Protein AF-A0A2W4Z469-F1 (afdb_monomer_lite)

Structure (mmCIF, N/CA/C/O backbone):
data_AF-A0A2W4Z469-F1
#
_entry.id   AF-A0A2W4Z469-F1
#
loop_
_atom_site.group_PDB
_atom_site.id
_atom_site.type_symbol
_atom_site.label_atom_id
_atom_site.label_alt_id
_atom_site.label_comp_id
_atom_site.label_asym_id
_atom_site.label_entity_id
_atom_site.label_seq_id
_atom_site.pdbx_PDB_ins_code
_atom_site.Cartn_x
_atom_site.Cartn_y
_atom_site.Cartn_z
_atom_site.occupancy
_atom_site.B_iso_or_equiv
_atom_site.auth_seq_id
_atom_site.auth_comp_id
_atom_site.auth_asym_id
_atom_site.auth_atom_id
_atom_site.pdbx_PDB_model_num
ATOM 1 N N . MET A 1 1 ? 14.671 1.475 -13.070 1.00 64.12 1 MET A N 1
ATOM 2 C CA . MET A 1 1 ? 14.473 0.565 -11.923 1.00 64.12 1 MET A CA 1
ATOM 3 C C . MET A 1 1 ? 15.063 -0.777 -12.319 1.00 64.12 1 MET A C 1
ATOM 5 O O . MET A 1 1 ? 14.828 -1.184 -13.448 1.00 64.12 1 MET A O 1
ATOM 9 N N . THR A 1 2 ? 15.893 -1.418 -11.496 1.00 77.75 2 THR A N 1
ATOM 10 C CA . THR A 1 2 ? 16.427 -2.749 -11.843 1.00 77.75 2 THR A CA 1
ATOM 11 C C . THR A 1 2 ? 15.374 -3.837 -11.593 1.00 77.75 2 THR A C 1
ATOM 13 O O . THR A 1 2 ? 14.418 -3.626 -10.846 1.00 77.75 2 THR A O 1
ATOM 16 N N . ARG A 1 3 ? 15.556 -5.040 -12.164 1.00 73.62 3 ARG A N 1
ATOM 17 C CA . ARG A 1 3 ? 14.696 -6.204 -11.851 1.00 73.62 3 ARG A CA 1
ATOM 18 C C . ARG A 1 3 ? 14.663 -6.517 -10.349 1.00 73.62 3 ARG A C 1
ATOM 20 O O . ARG A 1 3 ? 13.629 -6.937 -9.837 1.00 73.62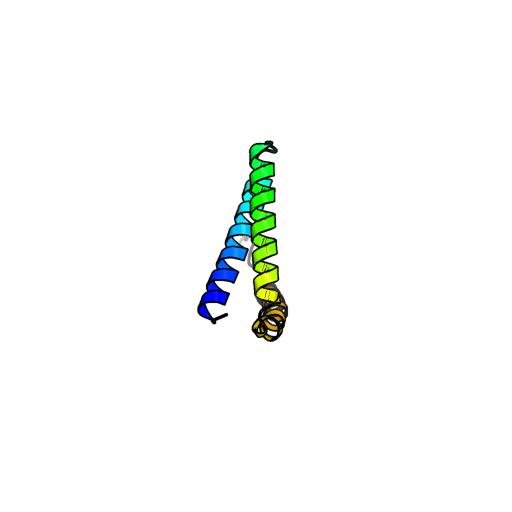 3 ARG A O 1
ATOM 27 N N . HIS A 1 4 ? 15.781 -6.295 -9.655 1.00 79.25 4 HIS A N 1
ATOM 28 C CA . HIS A 1 4 ? 15.878 -6.465 -8.209 1.00 79.25 4 HIS A CA 1
ATOM 29 C C . HIS A 1 4 ? 15.029 -5.425 -7.467 1.00 79.25 4 HIS A C 1
ATOM 31 O O . HIS A 1 4 ? 14.215 -5.796 -6.625 1.00 79.25 4 HIS A O 1
ATOM 37 N N . ASP A 1 5 ? 15.135 -4.148 -7.843 1.00 80.25 5 ASP A N 1
ATOM 38 C CA . ASP A 1 5 ? 14.335 -3.072 -7.240 1.00 80.25 5 ASP A CA 1
ATOM 39 C C . ASP A 1 5 ? 12.833 -3.315 -7.427 1.00 80.25 5 ASP A C 1
ATOM 41 O O . ASP A 1 5 ? 12.049 -3.100 -6.504 1.00 80.25 5 ASP A O 1
ATOM 45 N N . LEU A 1 6 ? 12.429 -3.814 -8.601 1.00 81.25 6 LEU A N 1
ATOM 46 C CA . LEU A 1 6 ? 11.038 -4.157 -8.884 1.00 81.25 6 LEU A CA 1
ATOM 47 C C . LEU A 1 6 ? 10.548 -5.328 -8.016 1.00 81.25 6 LEU A C 1
ATOM 49 O O . LEU A 1 6 ? 9.434 -5.280 -7.496 1.00 81.25 6 LEU A O 1
ATOM 53 N N . ALA A 1 7 ? 11.363 -6.370 -7.824 1.00 82.69 7 ALA A N 1
ATOM 54 C CA . ALA A 1 7 ? 11.023 -7.483 -6.935 1.00 82.69 7 ALA A CA 1
ATOM 55 C C . ALA A 1 7 ? 10.865 -7.017 -5.476 1.00 82.69 7 ALA A C 1
ATOM 57 O O . ALA A 1 7 ? 9.905 -7.396 -4.802 1.00 82.69 7 ALA A O 1
ATOM 58 N N . VAL A 1 8 ? 11.755 -6.135 -5.015 1.00 87.44 8 VAL A N 1
ATOM 59 C CA . VAL A 1 8 ? 11.675 -5.524 -3.681 1.00 87.44 8 VAL A CA 1
ATOM 60 C C . VAL A 1 8 ? 10.423 -4.656 -3.548 1.00 87.44 8 VAL A C 1
ATOM 62 O O . VAL A 1 8 ? 9.720 -4.756 -2.544 1.00 87.44 8 VAL A O 1
ATOM 65 N N . ALA A 1 9 ? 10.103 -3.837 -4.552 1.00 86.06 9 ALA A N 1
ATOM 66 C CA . ALA A 1 9 ? 8.911 -2.993 -4.538 1.00 86.06 9 ALA A CA 1
ATOM 67 C C . ALA A 1 9 ? 7.621 -3.830 -4.485 1.00 86.06 9 ALA A C 1
ATOM 69 O O . ALA A 1 9 ? 6.749 -3.554 -3.665 1.00 86.06 9 ALA A O 1
ATOM 70 N N . LYS A 1 10 ? 7.537 -4.920 -5.258 1.00 83.69 10 LYS A N 1
ATOM 71 C CA . LYS A 1 10 ? 6.407 -5.869 -5.219 1.00 83.69 10 LYS A CA 1
ATOM 72 C C . LYS A 1 10 ? 6.234 -6.528 -3.857 1.00 83.69 10 LYS A C 1
ATOM 74 O O . LYS A 1 10 ? 5.113 -6.625 -3.350 1.00 83.69 10 LYS A O 1
ATOM 79 N N . TRP A 1 11 ? 7.339 -6.978 -3.266 1.00 92.75 11 TRP A N 1
ATOM 80 C CA . TRP A 1 11 ? 7.317 -7.563 -1.930 1.00 92.75 11 TRP A CA 1
ATOM 81 C C . TRP A 1 11 ? 6.817 -6.546 -0.898 1.00 92.75 11 TRP A C 1
ATOM 83 O O . TRP A 1 11 ? 5.943 -6.877 -0.097 1.00 92.75 11 TRP A O 1
ATOM 93 N N . LYS A 1 12 ? 7.281 -5.291 -0.976 1.00 91.94 12 LYS A N 1
ATOM 94 C CA . LYS A 1 12 ? 6.813 -4.201 -0.105 1.00 91.94 12 LYS A CA 1
ATOM 95 C C . LYS A 1 12 ? 5.323 -3.909 -0.285 1.00 91.94 12 LYS A C 1
ATOM 97 O O . LYS A 1 12 ? 4.622 -3.826 0.718 1.00 91.94 12 LYS A O 1
ATOM 102 N N . CYS A 1 13 ? 4.821 -3.833 -1.519 1.00 91.75 13 CYS A N 1
ATOM 103 C CA . CYS A 1 13 ? 3.385 -3.661 -1.768 1.00 91.75 13 CYS A CA 1
ATOM 104 C C . CYS A 1 13 ? 2.565 -4.800 -1.140 1.00 91.75 13 CYS A C 1
ATOM 106 O O . CYS A 1 13 ? 1.590 -4.549 -0.436 1.00 91.75 13 CYS A O 1
ATOM 108 N N . SER A 1 14 ? 3.001 -6.051 -1.331 1.00 90.75 14 SER A N 1
ATOM 109 C CA . SER A 1 14 ? 2.332 -7.235 -0.766 1.00 90.75 14 SER A CA 1
ATOM 110 C C . SER A 1 14 ? 2.352 -7.239 0.766 1.00 90.75 14 SER A C 1
ATOM 112 O O . SER A 1 14 ? 1.381 -7.640 1.406 1.00 90.75 14 SER A O 1
ATOM 114 N N . PHE A 1 15 ? 3.459 -6.799 1.365 1.00 94.06 15 PHE A N 1
ATOM 115 C CA . PHE A 1 15 ? 3.601 -6.677 2.811 1.00 94.06 15 PHE A CA 1
ATOM 116 C C . PHE A 1 15 ? 2.664 -5.607 3.386 1.00 94.06 15 PHE A C 1
ATOM 118 O O . PHE A 1 15 ? 1.919 -5.894 4.321 1.00 94.06 15 PHE A O 1
ATOM 125 N N . LEU A 1 16 ? 2.649 -4.405 2.801 1.00 92.88 16 LEU A N 1
ATOM 126 C CA . LEU A 1 16 ? 1.797 -3.300 3.255 1.00 92.88 16 LEU A CA 1
ATOM 127 C C . LEU A 1 16 ? 0.309 -3.632 3.125 1.00 92.88 16 LEU A C 1
ATOM 129 O O . LEU A 1 16 ? -0.451 -3.397 4.062 1.00 92.88 16 LEU A O 1
ATOM 133 N N . ALA A 1 17 ? -0.101 -4.255 2.016 1.00 92.62 17 ALA A N 1
ATOM 134 C CA . ALA A 1 17 ? -1.481 -4.699 1.827 1.00 92.62 17 ALA A CA 1
ATOM 135 C C . ALA A 1 17 ? -1.929 -5.672 2.934 1.00 92.62 17 ALA A C 1
ATOM 137 O O . ALA A 1 17 ? -3.010 -5.510 3.498 1.00 92.62 17 ALA A O 1
ATOM 138 N N . LYS A 1 18 ? -1.075 -6.636 3.310 1.00 93.88 18 LYS A N 1
ATOM 139 C CA . LYS A 1 18 ? -1.352 -7.560 4.424 1.00 93.88 18 LYS A CA 1
ATOM 140 C C . LYS A 1 18 ? -1.474 -6.836 5.763 1.00 93.88 18 LYS A C 1
ATOM 142 O O . LYS A 1 18 ? -2.387 -7.142 6.523 1.00 93.88 18 LYS A O 1
ATOM 147 N N . GLN A 1 19 ? -0.594 -5.872 6.039 1.00 92.81 19 GLN A N 1
ATOM 148 C CA . GLN A 1 19 ? -0.663 -5.085 7.275 1.00 92.81 19 GLN A CA 1
ATOM 149 C C . GLN A 1 19 ? -1.958 -4.279 7.364 1.00 92.81 19 GLN A C 1
ATOM 151 O O . GLN A 1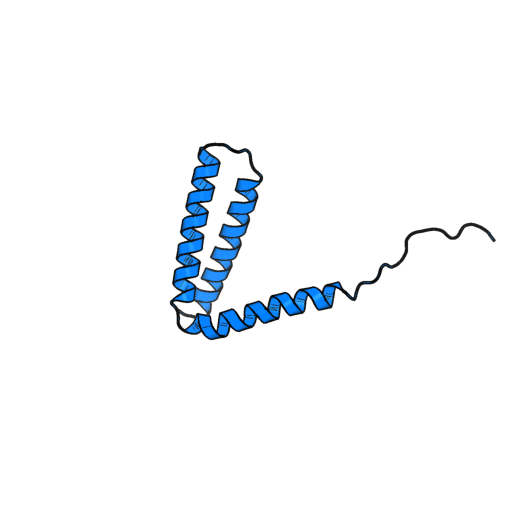 19 ? -2.599 -4.270 8.409 1.00 92.81 19 GLN A O 1
ATOM 156 N N . ILE A 1 20 ? -2.390 -3.659 6.264 1.00 92.75 20 ILE A N 1
ATOM 157 C CA . ILE A 1 20 ? -3.662 -2.929 6.215 1.00 92.75 20 ILE A CA 1
ATOM 158 C C . ILE A 1 20 ? -4.837 -3.856 6.544 1.00 92.75 20 ILE A C 1
ATOM 160 O O . ILE A 1 20 ? -5.700 -3.464 7.323 1.00 92.75 20 ILE A O 1
ATOM 164 N N . VAL A 1 21 ? -4.875 -5.072 5.986 1.00 93.62 21 VAL A N 1
ATOM 165 C CA . VAL A 1 21 ? -5.934 -6.054 6.289 1.00 93.62 21 VAL A CA 1
ATOM 166 C C . VAL A 1 21 ? -5.919 -6.430 7.773 1.00 93.62 21 VAL A C 1
ATOM 168 O O . VAL A 1 21 ? -6.933 -6.263 8.441 1.00 93.62 21 VAL A O 1
ATOM 171 N N . ILE A 1 22 ? -4.761 -6.816 8.318 1.00 93.12 22 ILE A N 1
ATOM 172 C CA . ILE A 1 22 ? -4.615 -7.184 9.739 1.00 93.12 22 ILE A CA 1
ATOM 173 C C . ILE A 1 22 ? -5.059 -6.043 10.669 1.00 93.12 22 ILE A C 1
ATOM 175 O O . ILE A 1 22 ? -5.763 -6.265 11.655 1.00 93.12 22 ILE A O 1
ATOM 179 N N . LEU A 1 23 ? -4.661 -4.808 10.360 1.00 92.31 23 LEU A N 1
ATOM 180 C CA . LEU A 1 23 ? -5.032 -3.637 11.151 1.00 92.31 23 LEU A CA 1
ATOM 181 C C . LEU A 1 23 ? -6.524 -3.311 11.023 1.00 92.31 23 LEU A C 1
ATOM 183 O O . LEU A 1 23 ? -7.135 -2.899 12.003 1.00 92.31 23 LEU A O 1
ATOM 187 N N . ARG A 1 24 ? -7.131 -3.506 9.847 1.00 91.62 24 ARG A N 1
ATOM 188 C CA . ARG A 1 24 ? -8.580 -3.317 9.652 1.00 91.62 24 ARG A CA 1
ATOM 189 C C . ARG A 1 24 ? -9.416 -4.354 10.394 1.00 91.62 24 ARG A C 1
ATOM 191 O O . ARG A 1 24 ? -10.510 -4.013 10.830 1.00 91.62 24 ARG A O 1
ATOM 198 N N . ASP A 1 25 ? -8.898 -5.570 10.535 1.00 91.81 25 ASP A N 1
ATOM 199 C CA . ASP A 1 25 ? -9.531 -6.645 11.306 1.00 91.81 25 ASP A CA 1
ATOM 200 C C . ASP A 1 25 ? -9.350 -6.458 12.827 1.00 91.81 25 ASP A C 1
ATOM 202 O O . ASP A 1 25 ? -9.994 -7.134 13.630 1.00 91.81 25 ASP A O 1
ATOM 206 N N . SER A 1 26 ? -8.482 -5.526 13.236 1.00 87.06 26 SER A N 1
ATOM 207 C CA . SER A 1 26 ? -8.297 -5.126 14.632 1.00 87.06 26 SER A CA 1
ATOM 208 C C . SER A 1 26 ? -9.381 -4.134 15.088 1.00 87.06 26 SER A C 1
ATOM 210 O O . SER A 1 26 ? -10.214 -3.671 14.310 1.00 87.06 26 SER A O 1
ATOM 212 N N . ALA A 1 27 ? -9.387 -3.783 16.377 1.00 81.31 27 ALA A N 1
ATOM 213 C CA . ALA A 1 27 ? -10.347 -2.824 16.920 1.00 81.31 27 ALA A CA 1
ATOM 214 C C . ALA A 1 27 ? -10.241 -1.440 16.234 1.00 81.31 27 ALA A C 1
ATOM 216 O O . ALA A 1 27 ? -9.132 -0.995 15.918 1.00 81.31 27 ALA A O 1
ATOM 217 N N . PRO A 1 28 ? -11.368 -0.718 16.046 1.00 79.75 28 PRO A N 1
ATOM 218 C CA . PRO A 1 28 ? -11.399 0.595 15.403 1.00 79.75 28 PRO A CA 1
ATOM 219 C C . PRO A 1 28 ? -10.909 1.691 16.358 1.00 79.75 28 PRO A C 1
ATOM 221 O O . PRO A 1 28 ? -11.640 2.606 16.738 1.00 79.75 28 PRO A O 1
ATOM 224 N N . GLU A 1 29 ? -9.653 1.589 16.772 1.00 92.00 29 GLU A N 1
ATOM 225 C CA . GLU A 1 29 ? -9.012 2.586 17.611 1.00 92.00 29 GLU A CA 1
ATOM 226 C C . GLU A 1 29 ? -8.395 3.700 16.753 1.00 92.00 29 GLU A C 1
ATOM 228 O O . GLU A 1 29 ? -7.818 3.424 15.696 1.00 92.00 29 GLU A O 1
ATOM 233 N N . PRO A 1 30 ? -8.433 4.970 17.200 1.00 90.56 30 PRO A N 1
ATOM 234 C CA . PRO A 1 30 ? -7.884 6.095 16.439 1.00 90.56 30 PRO A CA 1
ATOM 235 C C . PRO A 1 30 ? -6.420 5.907 16.017 1.00 90.56 30 PRO A C 1
ATOM 237 O O . PRO A 1 30 ? -6.005 6.370 14.954 1.00 90.56 30 PRO A O 1
ATOM 240 N N . HIS A 1 31 ? -5.633 5.209 16.839 1.00 92.00 31 HIS A N 1
ATOM 241 C CA . HIS A 1 31 ? -4.235 4.919 16.544 1.00 92.00 31 HIS A CA 1
ATOM 242 C C . HIS A 1 31 ? -4.081 3.880 15.414 1.00 92.00 31 HIS A C 1
ATOM 244 O O . HIS A 1 31 ? -3.232 4.058 14.543 1.00 92.00 31 HIS A O 1
ATOM 250 N N . ILE A 1 32 ? -4.944 2.858 15.368 1.00 92.06 32 ILE A N 1
ATOM 251 C CA . ILE A 1 32 ? -4.991 1.846 14.301 1.00 92.06 32 ILE A CA 1
ATOM 252 C C . ILE A 1 32 ? -5.425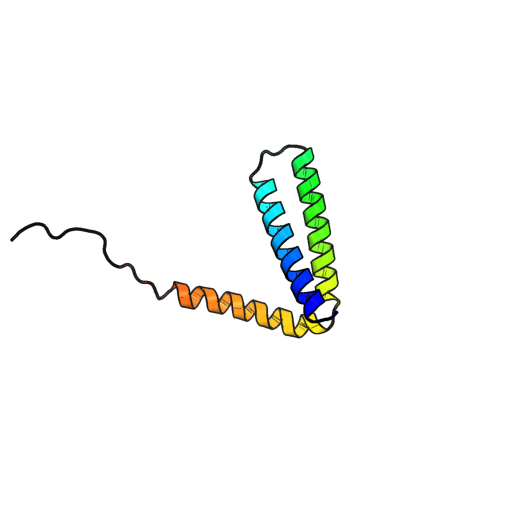 2.480 12.979 1.00 92.06 32 ILE A C 1
ATOM 254 O O . ILE A 1 32 ? -4.786 2.263 11.952 1.00 92.06 32 ILE A O 1
ATOM 258 N N . LEU A 1 33 ? -6.445 3.343 13.006 1.00 92.38 33 LEU A N 1
ATOM 259 C CA . LEU A 1 33 ? -6.894 4.082 11.820 1.00 92.38 33 LEU A CA 1
ATOM 260 C C . LEU A 1 33 ? -5.776 4.950 11.226 1.00 92.38 33 LEU A C 1
ATOM 262 O O . LEU A 1 33 ? -5.617 5.020 10.007 1.00 92.38 33 LEU A O 1
ATOM 266 N N . ARG A 1 34 ? -4.957 5.573 12.082 1.00 94.12 34 ARG A N 1
ATOM 267 C CA . ARG A 1 34 ? -3.793 6.351 11.644 1.00 94.12 34 ARG A CA 1
ATOM 268 C C . ARG A 1 34 ? -2.711 5.475 11.007 1.00 94.12 34 ARG A C 1
ATOM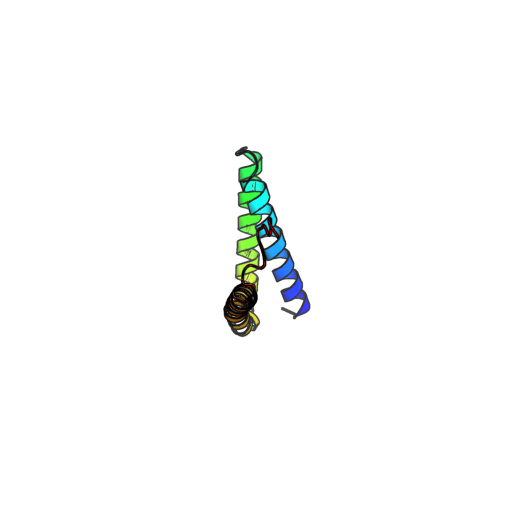 270 O O . ARG A 1 34 ? -2.112 5.897 10.021 1.00 94.12 34 ARG A O 1
ATOM 277 N N . LEU A 1 35 ? -2.468 4.279 11.544 1.00 93.56 35 LEU A N 1
ATOM 278 C CA . LEU A 1 35 ? -1.524 3.315 10.964 1.00 93.56 35 LEU A CA 1
ATOM 279 C C . LEU A 1 35 ? -2.008 2.789 9.608 1.00 93.56 35 LEU A C 1
ATOM 281 O O . LEU A 1 35 ? -1.218 2.705 8.671 1.00 93.56 35 LEU A O 1
ATOM 285 N N . ILE A 1 36 ? -3.307 2.512 9.471 1.00 93.25 36 ILE A N 1
ATOM 286 C CA . ILE A 1 36 ? -3.914 2.132 8.189 1.00 93.25 36 ILE A CA 1
ATOM 287 C C . ILE A 1 36 ? -3.698 3.234 7.148 1.00 93.25 36 ILE A C 1
ATOM 289 O O . ILE A 1 36 ? -3.204 2.946 6.061 1.00 93.25 36 ILE A O 1
ATOM 293 N N . ALA A 1 37 ? -4.005 4.490 7.489 1.00 94.56 37 ALA A N 1
ATOM 294 C CA . ALA A 1 37 ? -3.827 5.620 6.575 1.00 94.56 37 ALA A CA 1
ATOM 295 C C . ALA A 1 37 ? -2.359 5.807 6.150 1.00 94.56 37 ALA A C 1
ATOM 297 O O . ALA A 1 37 ? -2.084 6.109 4.990 1.00 94.56 37 ALA A O 1
ATOM 298 N N . LEU A 1 38 ? -1.413 5.588 7.072 1.00 95.75 38 LEU A N 1
ATOM 299 C CA . LEU A 1 38 ? 0.017 5.625 6.766 1.00 95.75 38 LEU A CA 1
ATOM 300 C C . LEU A 1 38 ? 0.398 4.538 5.753 1.00 95.75 38 LEU A C 1
ATOM 302 O O . LEU A 1 38 ? 0.988 4.848 4.720 1.00 95.75 38 LEU A O 1
ATOM 306 N N . HIS A 1 39 ? 0.028 3.282 6.012 1.00 94.94 39 HIS A N 1
ATOM 307 C CA . HIS A 1 39 ? 0.358 2.177 5.110 1.00 94.94 39 HIS A CA 1
ATOM 308 C C . HIS A 1 39 ? -0.338 2.290 3.751 1.00 94.94 39 HIS A C 1
ATOM 310 O O . HIS A 1 39 ? 0.235 1.882 2.742 1.00 94.94 39 HIS A O 1
ATOM 316 N N . GLN A 1 40 ? -1.542 2.866 3.700 1.00 94.06 40 GLN A N 1
ATOM 317 C CA . GLN A 1 40 ? -2.228 3.177 2.444 1.00 94.06 40 GLN A CA 1
ATOM 318 C C . GLN A 1 40 ? -1.442 4.204 1.622 1.00 94.06 40 GLN A C 1
ATOM 320 O O . GLN A 1 40 ? -1.164 3.954 0.453 1.00 94.06 40 GLN A O 1
ATOM 325 N N . ALA A 1 41 ? -0.993 5.300 2.240 1.00 95.75 41 ALA A N 1
ATOM 326 C CA . ALA A 1 41 ? -0.184 6.306 1.552 1.00 95.75 41 ALA A CA 1
ATOM 327 C C . ALA A 1 41 ? 1.158 5.741 1.045 1.00 95.75 41 ALA A C 1
ATOM 329 O O . ALA A 1 41 ? 1.592 6.059 -0.064 1.00 95.75 41 ALA A O 1
ATOM 330 N N . GLU A 1 42 ? 1.812 4.880 1.833 1.00 94.06 42 GLU A N 1
ATOM 331 C CA . GLU A 1 42 ? 3.043 4.189 1.425 1.00 94.06 42 GLU A CA 1
ATOM 332 C C . GLU A 1 42 ? 2.808 3.243 0.238 1.00 94.06 42 GLU A C 1
ATOM 334 O O . GLU A 1 42 ? 3.626 3.192 -0.687 1.00 94.06 42 GLU A O 1
ATOM 339 N N . LEU A 1 43 ? 1.688 2.514 0.242 1.00 92.81 43 LEU A N 1
ATOM 340 C CA . LEU A 1 43 ? 1.305 1.615 -0.842 1.00 92.81 43 LEU A CA 1
ATOM 341 C C . LEU A 1 43 ? 1.031 2.389 -2.137 1.00 92.81 43 LEU A C 1
ATOM 343 O O . LEU A 1 43 ? 1.572 2.030 -3.184 1.00 92.81 43 LEU A O 1
ATOM 347 N N . ASP A 1 44 ? 0.262 3.474 -2.061 1.00 92.12 44 ASP A N 1
ATOM 348 C CA . ASP A 1 44 ? -0.065 4.315 -3.216 1.00 92.12 44 ASP A CA 1
ATOM 349 C C . ASP A 1 44 ? 1.197 4.919 -3.846 1.00 92.12 44 ASP A C 1
ATOM 351 O O . ASP A 1 44 ? 1.369 4.893 -5.069 1.00 92.12 44 ASP A O 1
ATOM 355 N N . ALA A 1 45 ? 2.132 5.397 -3.017 1.00 90.69 45 ALA A N 1
ATOM 356 C CA . ALA A 1 45 ? 3.407 5.930 -3.486 1.00 90.69 45 ALA A CA 1
ATOM 357 C C . ALA A 1 45 ? 4.251 4.867 -4.214 1.00 90.69 45 ALA A C 1
ATOM 359 O O . ALA A 1 45 ? 4.840 5.153 -5.260 1.00 90.69 45 ALA A O 1
ATOM 360 N N . LEU A 1 46 ? 4.295 3.635 -3.695 1.00 88.88 46 LEU A N 1
ATOM 361 C CA . LEU A 1 46 ? 5.016 2.531 -4.336 1.00 88.88 46 LEU A CA 1
ATOM 362 C C . LEU A 1 46 ? 4.370 2.114 -5.660 1.00 88.88 46 LEU A C 1
ATOM 364 O O . LEU A 1 46 ? 5.085 1.901 -6.640 1.00 88.88 46 LEU A O 1
ATOM 368 N N . LEU A 1 47 ? 3.040 2.034 -5.720 1.00 87.12 47 LEU A N 1
ATOM 369 C CA . LEU A 1 47 ? 2.319 1.710 -6.953 1.00 87.12 47 LEU A CA 1
ATOM 370 C C . LEU A 1 47 ? 2.540 2.777 -8.029 1.00 87.12 47 LEU A C 1
ATOM 372 O O . LEU A 1 47 ? 2.824 2.433 -9.178 1.00 87.12 47 LEU A O 1
ATOM 376 N N . ALA A 1 48 ? 2.505 4.059 -7.658 1.00 87.25 48 ALA A N 1
ATOM 377 C CA . ALA A 1 48 ? 2.815 5.158 -8.570 1.00 87.25 48 ALA A CA 1
ATOM 378 C C . ALA A 1 48 ? 4.274 5.107 -9.066 1.00 87.25 48 ALA A C 1
ATOM 380 O O . ALA A 1 48 ? 4.539 5.280 -10.260 1.00 87.25 48 ALA A O 1
ATOM 381 N N . ALA A 1 49 ? 5.231 4.823 -8.176 1.00 84.81 49 ALA A N 1
ATOM 382 C CA . ALA A 1 49 ? 6.642 4.678 -8.537 1.00 84.81 49 ALA A CA 1
ATOM 383 C C . ALA A 1 49 ? 6.887 3.500 -9.497 1.00 84.81 49 ALA A C 1
ATOM 385 O O . ALA A 1 49 ? 7.693 3.608 -10.422 1.00 84.81 49 ALA A O 1
ATOM 386 N N . ILE A 1 50 ? 6.171 2.386 -9.319 1.00 83.44 50 ILE A N 1
ATOM 387 C CA . ILE A 1 50 ? 6.236 1.263 -10.257 1.00 83.44 50 ILE A CA 1
ATOM 388 C C . ILE A 1 50 ? 5.610 1.667 -11.596 1.00 83.44 50 ILE A C 1
ATOM 390 O O . ILE A 1 50 ? 6.269 1.523 -12.622 1.00 83.44 50 ILE A O 1
ATOM 394 N N . ALA A 1 51 ? 4.395 2.226 -11.600 1.00 80.44 51 ALA A N 1
ATOM 395 C CA . ALA A 1 51 ? 3.660 2.596 -12.815 1.00 80.44 51 ALA A CA 1
ATOM 396 C C . ALA A 1 51 ? 4.402 3.619 -13.696 1.00 80.44 51 ALA A C 1
ATOM 398 O O . ALA A 1 51 ? 4.291 3.588 -14.919 1.00 80.44 51 ALA A O 1
ATOM 399 N N . THR A 1 52 ? 5.179 4.512 -13.079 1.00 79.94 52 THR A N 1
ATOM 400 C CA . THR A 1 52 ? 6.016 5.502 -13.781 1.00 79.94 52 THR A CA 1
ATOM 401 C C . THR A 1 52 ? 7.296 4.912 -14.378 1.00 79.94 52 THR A C 1
ATOM 403 O O . THR A 1 52 ? 7.917 5.539 -15.237 1.00 79.94 52 THR A O 1
ATOM 406 N N . SER A 1 53 ? 7.694 3.699 -13.984 1.00 70.88 53 SER A N 1
ATOM 407 C CA . SER A 1 53 ? 8.819 2.997 -14.601 1.00 70.88 53 SER A CA 1
ATOM 408 C C . SER A 1 53 ? 8.372 2.285 -15.888 1.00 70.88 53 SER A C 1
ATOM 410 O O . SER A 1 53 ? 7.395 1.546 -15.898 1.00 70.88 53 SER A O 1
ATOM 412 N N . HIS A 1 54 ? 9.083 2.501 -17.000 1.00 58.19 54 HIS A N 1
ATOM 413 C CA . HIS A 1 54 ? 8.713 2.012 -18.343 1.00 58.19 54 HIS A CA 1
ATOM 414 C C . HIS A 1 54 ? 8.631 0.464 -18.457 1.00 58.19 54 HIS A C 1
ATOM 416 O O . HIS A 1 54 ? 7.990 -0.045 -19.370 1.00 58.19 54 HIS A O 1
ATOM 422 N N . ASP A 1 55 ? 9.210 -0.276 -17.499 1.00 53.81 55 ASP A N 1
ATOM 423 C CA . ASP A 1 55 ? 9.087 -1.740 -17.323 1.00 53.81 55 ASP A CA 1
ATOM 424 C C . ASP A 1 55 ? 7.693 -2.182 -16.817 1.00 53.81 55 ASP A C 1
ATOM 426 O O . ASP A 1 55 ? 7.347 -3.362 -16.864 1.00 53.81 55 ASP A O 1
ATOM 430 N N . ALA A 1 56 ? 6.863 -1.256 -16.321 1.00 54.16 56 ALA A N 1
ATOM 431 C CA . ALA A 1 56 ? 5.546 -1.580 -15.774 1.00 54.16 56 ALA A CA 1
ATOM 432 C C . ALA A 1 56 ? 4.516 -1.981 -16.839 1.00 54.16 56 ALA A C 1
ATOM 434 O O . ALA A 1 56 ? 3.540 -2.655 -16.516 1.00 54.16 56 ALA A O 1
ATOM 435 N N . LYS A 1 57 ? 4.731 -1.593 -18.103 1.00 52.56 57 LYS A N 1
ATOM 436 C CA . LYS A 1 57 ? 3.786 -1.837 -19.202 1.00 52.56 57 LYS A CA 1
ATOM 437 C C . LYS A 1 57 ? 3.744 -3.311 -19.620 1.00 52.56 57 LYS A C 1
ATOM 439 O O . LYS A 1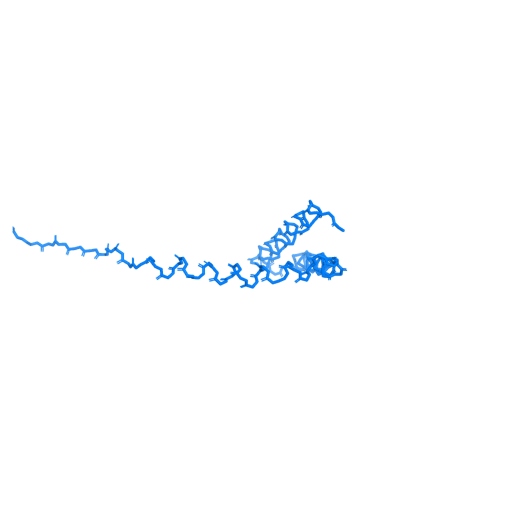 57 ? 2.658 -3.857 -19.775 1.00 52.56 57 LYS A O 1
ATOM 444 N N . ASP A 1 58 ? 4.906 -3.960 -19.703 1.00 53.88 58 ASP A N 1
ATOM 445 C CA . ASP A 1 58 ? 5.012 -5.409 -19.946 1.00 53.88 58 ASP A CA 1
ATOM 446 C C . ASP A 1 58 ? 4.674 -6.220 -18.685 1.00 53.88 58 ASP A C 1
ATOM 448 O O . ASP A 1 58 ? 4.195 -7.351 -18.746 1.00 53.88 58 ASP A O 1
ATOM 452 N N . TRP A 1 59 ? 4.875 -5.620 -17.512 1.00 56.34 59 TRP A N 1
ATOM 453 C CA . TRP A 1 59 ? 4.594 -6.248 -16.229 1.00 56.34 59 TRP A CA 1
ATOM 454 C C . TRP A 1 59 ? 3.097 -6.294 -15.864 1.00 56.34 59 TRP A C 1
ATOM 456 O O . TRP A 1 59 ? 2.651 -7.313 -15.334 1.00 56.34 59 TRP A O 1
ATOM 466 N N . ALA A 1 60 ? 2.314 -5.247 -16.155 1.00 55.09 60 ALA A N 1
ATOM 467 C CA . ALA A 1 60 ? 0.865 -5.231 -15.916 1.00 55.09 60 ALA A CA 1
ATOM 468 C C . ALA A 1 60 ? 0.126 -6.303 -16.739 1.00 55.09 60 ALA A C 1
ATOM 470 O O . ALA A 1 60 ? -0.836 -6.895 -16.254 1.00 55.09 60 ALA A O 1
ATOM 471 N N . ALA A 1 61 ? 0.618 -6.604 -17.947 1.00 59.34 61 ALA A N 1
ATOM 472 C CA . ALA A 1 61 ? 0.093 -7.682 -18.782 1.00 59.34 61 ALA A CA 1
ATOM 473 C C . ALA A 1 61 ? 0.272 -9.062 -18.118 1.00 59.34 61 ALA A C 1
ATOM 475 O O . ALA A 1 61 ? -0.672 -9.841 -18.053 1.00 59.34 61 ALA A O 1
ATOM 476 N N . GLY A 1 62 ? 1.440 -9.329 -17.520 1.00 54.38 62 GLY A N 1
ATOM 477 C CA . GLY A 1 62 ? 1.717 -10.611 -16.860 1.00 54.38 62 GLY A CA 1
ATOM 478 C C . GLY A 1 62 ? 0.958 -10.859 -15.547 1.00 54.38 62 GLY A C 1
ATOM 479 O O . GLY A 1 62 ? 0.949 -11.987 -15.064 1.00 54.38 62 GLY A O 1
ATOM 480 N N . TRP A 1 63 ? 0.339 -9.838 -14.943 1.00 55.47 63 TRP A N 1
ATOM 481 C CA . TRP A 1 63 ? -0.518 -10.003 -13.757 1.00 55.47 63 TRP A CA 1
ATOM 482 C C . TRP A 1 63 ? -1.956 -10.382 -14.123 1.00 55.47 63 TRP A C 1
ATOM 484 O O . TRP A 1 63 ? -2.534 -11.229 -13.450 1.00 55.47 63 TRP A O 1
ATOM 494 N N . ALA A 1 64 ? -2.495 -9.839 -15.220 1.00 54.19 64 ALA A N 1
ATOM 495 C CA . ALA A 1 64 ? -3.796 -10.257 -15.748 1.00 54.19 64 ALA A CA 1
ATOM 496 C C . ALA A 1 64 ? -3.808 -11.755 -16.122 1.00 54.19 64 ALA A C 1
ATOM 498 O O . ALA A 1 64 ? -4.784 -12.462 -15.871 1.00 54.19 64 ALA A O 1
ATOM 499 N N . ASP A 1 65 ? -2.689 -12.264 -16.643 1.00 50.31 65 ASP A N 1
ATOM 500 C CA . ASP A 1 65 ? -2.549 -13.682 -16.989 1.00 50.31 65 ASP A CA 1
ATOM 501 C C . ASP A 1 65 ? -2.365 -14.589 -15.754 1.00 50.31 65 ASP A C 1
ATOM 503 O O . ASP A 1 65 ? -2.855 -15.719 -15.738 1.00 50.31 65 ASP A O 1
ATOM 507 N N . ALA A 1 66 ? -1.703 -14.108 -14.693 1.00 53.25 66 ALA A N 1
ATOM 508 C CA . ALA A 1 66 ? -1.450 -14.894 -13.478 1.00 53.25 66 ALA A CA 1
ATOM 509 C C . ALA A 1 66 ? -2.711 -15.113 -12.616 1.00 53.25 66 ALA A C 1
ATOM 511 O O . ALA A 1 66 ? -2.860 -16.184 -12.020 1.00 53.25 66 ALA A O 1
ATOM 512 N N . ASP A 1 67 ? -3.639 -14.149 -12.590 1.00 50.00 67 ASP A N 1
ATOM 513 C CA . ASP A 1 67 ? -4.959 -14.339 -11.963 1.00 50.00 67 ASP A CA 1
ATOM 514 C C . ASP A 1 67 ? -5.815 -15.346 -12.750 1.00 50.00 67 ASP A C 1
ATOM 516 O O . ASP A 1 67 ? -6.530 -16.150 -12.156 1.00 50.00 67 ASP A O 1
ATOM 520 N N . THR A 1 68 ? -5.671 -15.396 -14.078 1.00 46.91 68 THR A N 1
ATOM 521 C CA . THR A 1 68 ? -6.397 -16.364 -14.920 1.00 46.91 68 THR A CA 1
ATOM 522 C C . THR A 1 68 ? -5.887 -17.798 -14.712 1.00 46.91 68 THR A C 1
ATOM 524 O O . THR A 1 68 ? -6.653 -18.756 -14.753 1.00 46.91 68 THR A O 1
ATOM 527 N N . GLN A 1 69 ? -4.592 -17.969 -14.425 1.00 44.19 69 GLN A N 1
ATOM 528 C CA . GLN A 1 69 ? -3.987 -19.295 -14.269 1.00 44.19 69 GLN A CA 1
ATOM 529 C C . GLN A 1 69 ? -4.255 -19.951 -12.901 1.00 44.19 69 GLN A C 1
ATOM 531 O O . GLN A 1 69 ? -4.100 -21.168 -12.761 1.00 44.19 69 GLN A O 1
ATOM 536 N N . THR A 1 70 ? -4.658 -19.169 -11.894 1.00 44.53 70 THR A N 1
ATOM 537 C CA . THR A 1 70 ? -4.920 -19.685 -10.540 1.00 44.53 70 THR A CA 1
ATOM 538 C C . THR A 1 70 ? -6.330 -20.283 -10.417 1.00 44.53 70 THR A C 1
ATOM 540 O O . THR A 1 70 ? -6.507 -21.267 -9.699 1.00 44.53 70 THR A O 1
ATOM 543 N N . ASP A 1 71 ? -7.309 -19.786 -11.180 1.00 43.78 71 ASP A N 1
ATOM 544 C CA . ASP A 1 71 ? -8.689 -20.305 -11.165 1.00 43.78 71 ASP A CA 1
ATOM 545 C C . ASP A 1 71 ? -8.816 -21.668 -11.889 1.00 43.78 71 ASP A C 1
ATOM 547 O O . ASP A 1 71 ? -9.477 -22.591 -11.404 1.00 43.78 71 ASP A O 1
ATOM 551 N N . ASP A 1 72 ? -8.081 -21.871 -12.990 1.00 44.31 72 ASP A N 1
ATOM 552 C CA . ASP A 1 72 ? -8.128 -23.126 -13.761 1.00 44.31 72 ASP A CA 1
ATOM 553 C C . ASP A 1 72 ? -7.461 -24.323 -13.054 1.00 44.31 72 ASP A C 1
ATOM 555 O O . ASP A 1 72 ? -7.842 -25.478 -13.283 1.00 44.31 72 ASP A O 1
ATOM 559 N N . GLN A 1 73 ? -6.487 -24.094 -12.161 1.00 43.28 73 GLN A N 1
ATOM 560 C CA . GLN A 1 73 ? -5.924 -25.185 -11.349 1.00 43.28 73 GLN A CA 1
ATOM 561 C C . GLN A 1 73 ? -6.798 -25.559 -10.148 1.00 43.28 73 GLN A C 1
ATOM 563 O O . GLN A 1 73 ? -6.699 -26.690 -9.665 1.00 43.28 73 GLN A O 1
ATOM 568 N N . GLN A 1 74 ? -7.689 -24.673 -9.696 1.00 41.81 74 GLN A N 1
ATOM 569 C CA . GLN A 1 74 ? -8.569 -24.947 -8.559 1.00 41.81 74 GLN A CA 1
ATOM 570 C C . GLN A 1 74 ? -9.922 -25.553 -8.983 1.00 41.81 74 GLN A C 1
ATOM 572 O O . GLN A 1 74 ? -10.541 -26.272 -8.198 1.00 41.81 74 GLN A O 1
ATOM 577 N N . ALA A 1 75 ? -10.330 -25.400 -10.249 1.00 47.94 75 ALA A N 1
ATOM 578 C CA . ALA A 1 75 ? -11.559 -25.993 -10.793 1.00 47.94 75 ALA A CA 1
ATOM 579 C C . ALA A 1 75 ? -11.472 -27.501 -11.144 1.00 47.94 75 ALA A C 1
ATOM 581 O O . ALA A 1 75 ? -12.494 -28.122 -11.442 1.00 47.94 75 ALA A O 1
ATOM 582 N N . ARG A 1 76 ? -10.283 -28.132 -11.100 1.00 45.12 76 ARG A N 1
ATOM 583 C CA . ARG A 1 76 ? -10.099 -29.572 -11.416 1.00 45.12 76 ARG A CA 1
ATOM 584 C C . ARG A 1 76 ? -9.985 -30.511 -10.209 1.00 45.12 76 ARG A C 1
ATOM 586 O O . ARG A 1 76 ? -9.783 -31.711 -10.396 1.00 45.12 76 ARG A O 1
ATOM 593 N N . GLY A 1 77 ? -10.162 -30.006 -8.990 1.00 42.56 77 GLY A N 1
ATOM 594 C CA . GLY A 1 77 ? -10.242 -30.809 -7.765 1.00 42.56 77 GLY A CA 1
ATOM 595 C C . GLY A 1 77 ? -11.686 -31.127 -7.372 1.00 42.56 77 GLY A C 1
ATOM 596 O O . GLY A 1 77 ? -12.188 -30.576 -6.399 1.00 42.56 77 GLY A O 1
ATOM 597 N N . GLY A 1 78 ? -12.367 -31.985 -8.139 1.00 41.41 78 GLY A N 1
ATOM 598 C CA . GLY A 1 78 ? -13.698 -32.497 -7.784 1.00 41.41 78 GLY A CA 1
ATOM 599 C C . GLY A 1 78 ? -13.711 -33.252 -6.438 1.00 41.41 78 GLY A C 1
ATOM 600 O O . GLY A 1 78 ? -12.674 -33.767 -6.012 1.00 41.41 78 GLY A O 1
ATOM 601 N N . PRO A 1 79 ? -14.865 -33.331 -5.749 1.00 45.66 79 PRO A N 1
ATOM 602 C CA . PRO A 1 79 ? -14.949 -33.797 -4.369 1.00 45.66 79 PRO A CA 1
ATOM 603 C C . PRO A 1 79 ? -14.775 -35.317 -4.298 1.00 45.66 79 PRO A C 1
ATOM 605 O O . PRO A 1 79 ? -15.602 -36.068 -4.812 1.00 45.66 79 PRO A O 1
ATOM 608 N N . LEU A 1 80 ? -13.727 -35.791 -3.624 1.00 48.94 80 LEU A N 1
ATOM 609 C CA . LEU A 1 80 ? -13.583 -37.204 -3.276 1.00 48.94 80 LEU A CA 1
ATOM 610 C C . LEU A 1 80 ? -13.978 -37.427 -1.812 1.00 48.94 80 LEU A C 1
ATOM 612 O O . LEU A 1 80 ? -13.194 -37.196 -0.897 1.00 48.94 80 LEU A O 1
ATOM 616 N N . GLY A 1 81 ? -15.207 -37.923 -1.641 1.00 40.31 81 GLY A N 1
ATOM 617 C CA . GLY A 1 81 ? -15.517 -38.979 -0.674 1.00 40.31 81 GLY A CA 1
ATOM 618 C C . GLY A 1 81 ? -15.947 -38.556 0.729 1.00 40.31 81 GLY A C 1
ATOM 619 O O . GLY A 1 81 ? -15.220 -38.777 1.692 1.00 40.31 81 GLY A O 1
ATOM 620 N N . SER A 1 82 ? -17.179 -38.063 0.874 1.00 47.78 82 SER A N 1
ATOM 621 C CA . SER A 1 82 ? -17.932 -38.238 2.121 1.00 47.78 82 SER A CA 1
ATOM 622 C C . SER A 1 82 ? -18.566 -39.630 2.150 1.00 47.78 82 SER A C 1
ATOM 624 O O . SER A 1 82 ? -19.363 -39.939 1.277 1.00 47.78 82 SER A O 1
ATOM 626 N N . GLY A 1 83 ? -18.253 -40.405 3.190 1.00 46.38 83 GLY A N 1
ATOM 627 C CA . GLY A 1 83 ? -19.215 -41.256 3.894 1.00 46.38 83 GLY A CA 1
ATOM 628 C C . GLY A 1 83 ? -19.693 -42.562 3.242 1.00 46.38 83 GLY A C 1
ATOM 629 O O . GLY A 1 83 ? -20.397 -42.554 2.247 1.00 46.38 83 GLY A O 1
ATOM 630 N N . GLN A 1 84 ? -19.494 -43.636 4.016 1.00 49.12 84 GLN A N 1
ATOM 631 C CA . GLN A 1 84 ? -20.537 -44.612 4.358 1.00 49.12 84 GLN A CA 1
ATOM 632 C C . GLN A 1 84 ? -20.780 -45.772 3.377 1.00 49.12 84 GLN 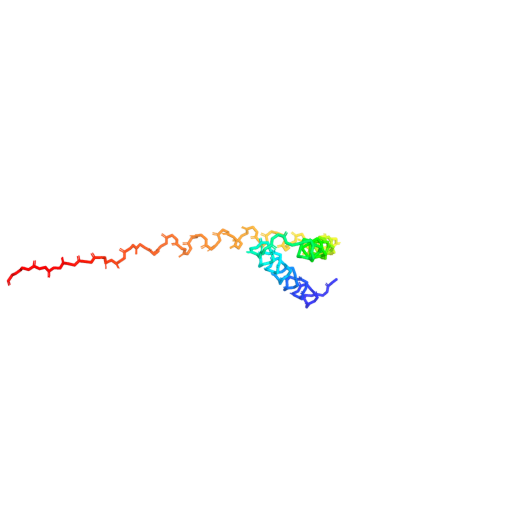A C 1
ATOM 634 O O . GLN A 1 84 ? -21.682 -45.708 2.559 1.00 49.12 84 GLN A O 1
ATOM 639 N N . ASP A 1 85 ? -20.098 -46.898 3.619 1.00 47.94 85 ASP A N 1
ATOM 640 C CA . ASP A 1 85 ? -20.632 -48.226 3.293 1.00 47.94 85 ASP A CA 1
ATOM 641 C C . ASP A 1 85 ? -20.808 -49.026 4.591 1.00 47.94 85 ASP A C 1
ATOM 643 O O . ASP A 1 85 ? -19.864 -49.485 5.237 1.00 47.94 85 ASP A O 1
ATOM 647 N N . LEU A 1 86 ? -22.071 -49.105 4.997 1.00 51.56 86 LEU A N 1
ATOM 648 C CA . LEU A 1 86 ? -22.638 -49.990 6.004 1.00 51.56 86 LEU A CA 1
ATOM 649 C C . LEU A 1 86 ? -23.403 -51.066 5.211 1.00 51.56 86 LEU A C 1
ATOM 651 O O . LEU A 1 86 ? -24.105 -50.709 4.268 1.00 51.56 86 LEU A O 1
ATOM 655 N N . VAL A 1 87 ? -23.355 -52.319 5.680 1.00 42.41 87 VAL A N 1
ATOM 656 C CA . VAL A 1 87 ? -24.177 -53.490 5.281 1.00 42.41 87 VAL A CA 1
ATOM 657 C C . VAL A 1 87 ? -23.570 -54.425 4.221 1.00 42.41 87 VAL A C 1
ATOM 659 O O . VAL A 1 87 ? -23.327 -54.035 3.083 1.00 42.41 87 VAL A O 1
ATOM 662 N N . GLY A 1 88 ? -23.429 -55.700 4.610 1.00 38.31 88 GLY A N 1
ATOM 663 C CA . GLY A 1 88 ? -23.170 -56.850 3.743 1.00 38.31 88 GLY A CA 1
ATOM 664 C C . GLY A 1 88 ? -22.578 -58.029 4.493 1.00 38.31 88 GLY A C 1
ATOM 665 O O . GLY A 1 88 ? -21.510 -58.489 4.043 1.00 38.31 88 GLY A O 1
#

Secondary structure (DSSP, 8-state):
--HHHHHHHHHHHHHHHHHHHHHHTS---HHHHHHHHHHHHHHHHHHHHHHTSTTHHHHHHHHHHHHHHHHHHHTT------------

Radius of gyration: 20.77 Å; chains: 1; bounding box: 41×63×38 Å

Organism: NCBI:txid1549858

Sequence (88 aa):
MTRHDLAVAKWKCSFLAKQIVILRDSAPEPHILRLIALHQAELDALLAAIATSHDAKDWAAGWADADTQTDDQQARGGPLGSGQDLVG

pLDDT: mean 72.56, std 20.39, range [38.31, 95.75]

Foldseek 3Di:
DDPVVVVVLVVLLVVLVVLLVVLVVDDPDPVSVVSNVVSVVVNVVSVVVLVPDPVVVVVVVVVVVVVVVVVVVVVPDDDPDDDDDDDD